Protein AF-A0A0N8SPC0-F1 (afdb_monomer)

Foldseek 3Di:
DDDDDDDDDDDDDDDDDDDDDDDDDDDDDDDDDDDPPPPPPPDPPPPPPPPPDDPVRCCVLCDDLSFAKWKKKFFAFDPPDDPVNLVVVVVCCCVPLAVVLQWDWDDDSGITIIGHVDRHYDDPVSLVSSVVVNVVDPRTPDMDIGPIAGPNCRPDDDDPND

Solvent-accessible surface area (backbone atoms only — not comparable to full-atom values): 10601 Å² total; per-residue (Å²): 141,82,91,82,87,82,87,88,79,81,87,82,85,83,82,86,84,89,86,88,86,86,83,88,83,88,82,88,77,93,73,80,85,80,72,80,76,69,73,77,81,79,52,94,88,71,67,73,78,65,84,85,60,53,72,71,54,26,59,74,68,39,36,77,99,41,51,33,29,16,31,44,41,40,45,38,68,44,91,85,64,50,71,70,56,52,54,53,47,51,56,46,41,48,51,63,51,21,53,71,68,51,32,32,80,53,64,64,89,46,44,32,41,36,35,36,65,55,97,52,54,54,50,72,67,57,53,51,53,39,52,52,56,58,71,73,46,84,64,53,74,45,77,48,74,52,66,83,36,32,72,85,46,69,90,50,81,82,71,77,88,126

Sequence (162 aa):
MTLNRYFFSSTPHLSVNASNIAPSLHLSGFYLPELVKCRPIFTDEDCPMATNRSRRLRKKLCVDEFQELGFELNLDFKQELDDQAIDAFLDAFLKEAMEANGLGYVGGDDFGLVCLSKRGSVSEEQRAAVEAWLKGRSELTEVTVSPLIDVWYPENEINPVA

pLDDT: mean 75.59, std 21.69, range [31.03, 94.75]

Organism: Pseudomonas syringae pv. ribicola (NCBI:txid55398)

Structure (mmCIF, N/CA/C/O backbone):
data_AF-A0A0N8SPC0-F1
#
_entry.id   AF-A0A0N8SPC0-F1
#
loop_
_atom_site.group_PDB
_atom_site.id
_atom_site.type_symbol
_atom_site.label_atom_id
_atom_site.label_alt_id
_atom_site.label_comp_id
_atom_site.label_asym_id
_atom_site.label_entity_id
_atom_site.label_seq_id
_atom_site.pdbx_PDB_ins_code
_atom_site.Cartn_x
_atom_site.Cartn_y
_atom_site.Cartn_z
_atom_site.occupancy
_atom_site.B_iso_or_equiv
_atom_site.auth_seq_id
_atom_site.auth_comp_id
_atom_site.auth_asym_id
_atom_site.auth_atom_id
_atom_site.pdbx_PDB_model_num
ATOM 1 N N . MET A 1 1 ? 34.095 4.467 12.638 1.00 41.50 1 MET A N 1
ATOM 2 C CA . MET A 1 1 ? 34.216 5.897 12.282 1.00 41.50 1 MET A CA 1
ATOM 3 C C . MET A 1 1 ? 35.469 6.063 11.448 1.00 41.50 1 MET A C 1
ATOM 5 O O . MET A 1 1 ? 36.559 6.083 12.002 1.00 41.50 1 MET A O 1
ATOM 9 N N . THR A 1 2 ? 35.322 6.106 10.127 1.00 40.16 2 THR A N 1
ATOM 10 C CA . THR A 1 2 ? 36.456 6.202 9.201 1.00 40.16 2 THR A CA 1
ATOM 11 C C . THR A 1 2 ? 36.195 7.397 8.295 1.00 40.16 2 THR A C 1
ATOM 13 O O . THR A 1 2 ? 35.506 7.291 7.286 1.00 40.16 2 THR A O 1
ATOM 16 N N . LEU A 1 3 ? 36.674 8.564 8.729 1.00 41.81 3 LEU A N 1
ATOM 17 C CA . LEU A 1 3 ? 36.758 9.764 7.904 1.00 41.81 3 LEU A CA 1
ATOM 18 C C . LEU A 1 3 ? 37.848 9.533 6.861 1.00 41.81 3 LEU A C 1
ATOM 20 O O . LEU A 1 3 ? 39.002 9.330 7.234 1.00 41.81 3 LEU A O 1
ATOM 24 N N . ASN A 1 4 ? 37.496 9.603 5.578 1.00 44.66 4 ASN A N 1
ATOM 25 C CA . ASN A 1 4 ? 38.486 9.728 4.519 1.00 44.66 4 ASN A CA 1
ATOM 26 C C . ASN A 1 4 ? 38.267 11.029 3.750 1.00 44.66 4 ASN A C 1
ATOM 28 O O . ASN A 1 4 ? 37.170 11.354 3.304 1.00 44.66 4 ASN A O 1
ATOM 32 N N . ARG A 1 5 ? 39.356 11.787 3.687 1.00 45.81 5 ARG A N 1
ATOM 33 C CA . ARG A 1 5 ? 39.494 13.177 3.275 1.00 45.81 5 ARG A CA 1
ATOM 34 C C . ARG A 1 5 ? 40.301 13.152 1.978 1.00 45.81 5 ARG A C 1
ATOM 36 O O . ARG A 1 5 ? 41.459 12.760 2.013 1.00 45.81 5 ARG A O 1
ATOM 43 N N . TYR A 1 6 ? 39.707 13.558 0.860 1.00 47.19 6 TYR A N 1
ATOM 44 C CA . TYR A 1 6 ? 40.404 13.797 -0.412 1.00 47.19 6 TYR A CA 1
ATOM 45 C C . TYR A 1 6 ? 39.909 15.151 -0.945 1.00 47.19 6 TYR A C 1
ATOM 47 O O . TYR A 1 6 ? 38.743 15.285 -1.290 1.0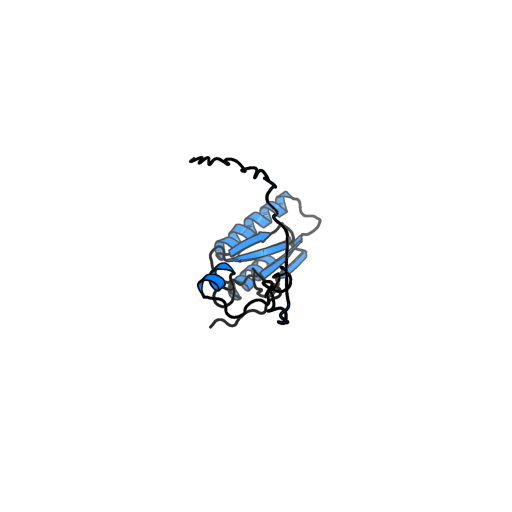0 47.19 6 TYR A O 1
ATOM 55 N N . PHE A 1 7 ? 40.611 16.253 -0.667 1.00 37.00 7 PHE A N 1
ATOM 56 C CA . PHE A 1 7 ? 41.714 16.836 -1.453 1.00 37.00 7 PHE A CA 1
ATOM 57 C C . PHE A 1 7 ? 41.289 17.210 -2.886 1.00 37.00 7 PHE A C 1
ATOM 59 O O . PHE A 1 7 ? 41.470 16.447 -3.828 1.00 37.00 7 PHE A O 1
ATOM 66 N N . PHE A 1 8 ? 40.716 18.410 -3.024 1.00 35.44 8 PHE A N 1
ATOM 67 C CA . PHE A 1 8 ? 40.502 19.099 -4.297 1.00 35.44 8 PHE A CA 1
ATOM 68 C C . PHE A 1 8 ? 41.736 19.966 -4.568 1.00 35.44 8 PHE A C 1
ATOM 70 O O . PHE A 1 8 ? 41.972 20.951 -3.869 1.00 35.44 8 PHE A O 1
ATOM 77 N N . SER A 1 9 ? 42.545 19.584 -5.553 1.00 37.44 9 SER A N 1
ATOM 78 C CA . SER A 1 9 ? 43.660 20.391 -6.044 1.00 37.44 9 SER A CA 1
ATOM 79 C C . SER A 1 9 ? 43.329 20.971 -7.419 1.00 37.44 9 SER A C 1
ATOM 81 O O . SER A 1 9 ? 43.190 20.232 -8.388 1.00 37.44 9 SER A O 1
ATOM 83 N N . SER A 1 10 ? 43.283 22.302 -7.458 1.00 40.97 10 SER A N 1
ATOM 84 C CA . SER A 1 10 ? 43.978 23.133 -8.449 1.00 40.97 10 SER A CA 1
ATOM 85 C C . SER A 1 10 ? 43.548 23.033 -9.919 1.00 40.97 10 SER A C 1
ATOM 87 O O . SER A 1 10 ? 44.037 22.215 -10.692 1.00 40.97 10 SER A O 1
ATOM 89 N N . THR A 1 11 ? 42.731 23.999 -10.333 1.00 54.19 11 THR A N 1
ATOM 90 C CA . THR A 1 11 ? 42.559 24.451 -11.722 1.00 54.19 11 THR A CA 1
ATOM 91 C C . THR A 1 11 ? 43.868 24.991 -12.316 1.00 54.19 11 THR A C 1
ATOM 93 O O . THR A 1 11 ? 44.482 25.860 -11.691 1.00 54.19 11 THR A O 1
ATOM 96 N N . PRO A 1 12 ? 44.271 24.598 -13.538 1.00 48.25 12 PRO A N 1
ATOM 97 C CA . PRO A 1 12 ? 45.291 25.320 -14.284 1.00 48.25 12 PRO A CA 1
ATOM 98 C C . PRO A 1 12 ? 44.672 26.349 -15.245 1.00 48.25 12 PRO A C 1
ATOM 100 O O . PRO A 1 12 ? 43.845 26.041 -16.101 1.00 48.25 12 PRO A O 1
ATOM 103 N N . HIS A 1 13 ? 45.129 27.587 -15.082 1.00 38.91 13 HIS A N 1
ATOM 104 C CA . HIS A 1 13 ? 44.925 28.745 -15.946 1.00 38.91 13 HIS A CA 1
ATOM 105 C C . HIS A 1 13 ? 45.798 28.608 -17.209 1.00 38.91 13 HIS A C 1
ATOM 107 O O . HIS A 1 13 ? 47.027 28.644 -17.113 1.00 38.91 13 HIS A O 1
ATOM 113 N N . LEU A 1 14 ? 45.187 28.459 -18.392 1.00 40.72 14 LEU A N 1
ATOM 114 C CA . LEU A 1 14 ? 45.904 28.503 -19.672 1.00 40.72 14 LEU A CA 1
ATOM 115 C C . LEU A 1 14 ? 46.128 29.955 -20.119 1.00 40.72 14 LEU A C 1
ATOM 117 O O . LEU A 1 14 ? 45.191 30.720 -20.326 1.00 40.72 14 LEU A O 1
ATOM 121 N N . SER A 1 15 ? 47.404 30.299 -20.282 1.00 39.31 15 SER A N 1
ATOM 122 C CA . SER A 1 15 ? 47.910 31.535 -20.879 1.00 39.31 15 SER A CA 1
ATOM 123 C C . SER A 1 15 ? 47.895 31.432 -22.409 1.00 39.31 15 SER A C 1
ATOM 125 O O . SER A 1 15 ? 48.298 30.422 -22.984 1.00 39.31 15 SER A O 1
ATOM 127 N N . VAL A 1 16 ? 47.414 32.495 -23.057 1.00 42.56 16 VAL A N 1
ATOM 128 C CA . VAL A 1 16 ? 47.356 32.668 -24.513 1.00 42.56 16 VAL A CA 1
ATOM 129 C C . VAL A 1 16 ? 48.654 33.328 -24.978 1.00 42.56 16 VAL A C 1
ATOM 131 O O . VAL A 1 16 ? 49.005 34.383 -24.458 1.00 42.56 16 VAL A O 1
ATOM 134 N N . ASN A 1 17 ? 49.329 32.758 -25.979 1.00 41.81 17 ASN A N 1
ATOM 135 C CA . ASN A 1 17 ? 50.412 33.432 -26.696 1.00 41.81 17 ASN A CA 1
ATOM 136 C C . ASN A 1 17 ? 50.049 33.558 -28.176 1.00 41.81 17 ASN A C 1
ATOM 138 O O . ASN A 1 17 ? 49.941 32.570 -28.900 1.00 41.81 17 ASN A O 1
ATOM 142 N N . ALA A 1 18 ? 49.858 34.805 -28.599 1.00 39.34 18 ALA A N 1
ATOM 143 C CA . ALA A 1 18 ? 49.696 35.218 -29.980 1.00 39.34 18 ALA A CA 1
ATOM 144 C C . ALA A 1 18 ? 51.065 35.593 -30.557 1.00 39.34 18 ALA A C 1
ATOM 146 O O . ALA A 1 18 ? 51.747 36.439 -29.985 1.00 39.34 18 ALA A O 1
ATOM 147 N N . SER A 1 19 ? 51.460 34.982 -31.675 1.00 41.72 19 SER A N 1
ATOM 148 C CA . SER A 1 19 ? 52.252 35.593 -32.761 1.00 41.72 19 SER A CA 1
ATOM 149 C C . SER A 1 19 ? 52.794 34.504 -33.684 1.00 41.72 19 SER A C 1
ATOM 151 O O . SER A 1 19 ? 53.583 33.670 -33.257 1.00 41.72 19 SER A O 1
ATOM 153 N N . ASN A 1 20 ? 52.336 34.500 -34.939 1.00 36.91 20 ASN A N 1
ATOM 154 C CA . ASN A 1 20 ? 53.154 34.347 -36.151 1.00 36.91 20 ASN A CA 1
ATOM 155 C C . ASN A 1 20 ? 52.224 34.202 -37.366 1.00 36.91 20 ASN A C 1
ATOM 157 O O . ASN A 1 20 ? 51.625 33.154 -37.588 1.00 36.91 20 ASN A O 1
ATOM 161 N N . ILE A 1 21 ? 52.109 35.276 -38.150 1.00 37.19 21 ILE A N 1
ATOM 162 C CA . ILE A 1 21 ? 51.491 35.284 -39.480 1.00 37.19 21 ILE A CA 1
ATOM 163 C C . ILE A 1 21 ? 52.568 35.765 -40.454 1.00 37.19 21 ILE A C 1
ATOM 165 O O . ILE A 1 21 ? 53.084 36.871 -40.306 1.00 37.19 21 ILE A O 1
ATOM 169 N N . ALA A 1 22 ? 52.886 34.935 -41.446 1.00 41.00 22 ALA A N 1
ATOM 170 C CA . ALA A 1 22 ? 53.579 35.328 -42.670 1.00 41.00 22 ALA A CA 1
ATOM 171 C C . ALA A 1 22 ? 52.544 35.423 -43.816 1.00 41.00 22 ALA A C 1
ATOM 173 O O . ALA A 1 22 ? 51.592 34.637 -43.810 1.00 41.00 22 ALA A O 1
ATOM 174 N N . PRO A 1 23 ? 52.680 36.352 -44.785 1.00 50.00 23 PRO A N 1
ATOM 175 C CA . PRO A 1 23 ? 51.686 36.546 -45.838 1.00 50.00 23 PRO A CA 1
ATOM 176 C C . PRO A 1 23 ? 52.104 35.991 -47.214 1.00 50.00 23 PRO A C 1
ATOM 178 O O . PRO A 1 23 ? 53.289 35.864 -47.516 1.00 50.00 23 PRO A O 1
ATOM 181 N N . SER A 1 24 ? 51.090 35.873 -48.088 1.00 34.41 24 SER A N 1
ATOM 182 C CA . SER A 1 24 ? 51.169 35.845 -49.566 1.00 34.41 24 SER A CA 1
ATOM 183 C C . SER A 1 24 ? 51.601 34.493 -50.182 1.00 34.41 24 SER A C 1
ATOM 185 O O . SER A 1 24 ? 52.543 33.885 -49.700 1.00 34.41 24 SER A O 1
ATOM 187 N N . LEU A 1 25 ? 51.035 33.934 -51.259 1.00 33.09 25 LEU A N 1
ATOM 188 C CA . LEU A 1 25 ? 50.007 34.312 -52.236 1.00 33.09 25 LEU A CA 1
ATOM 189 C C . LEU A 1 25 ? 49.695 33.048 -53.084 1.00 33.09 25 LEU A C 1
ATOM 191 O O . LEU A 1 25 ? 50.571 32.215 -53.290 1.00 33.09 25 LEU A O 1
ATOM 195 N N . HIS A 1 26 ? 48.503 33.036 -53.694 1.00 31.03 26 HIS A N 1
ATOM 196 C CA . HIS A 1 26 ? 48.208 32.518 -55.045 1.00 31.03 26 HIS A CA 1
ATOM 197 C C . HIS A 1 26 ? 47.524 31.138 -55.256 1.00 31.03 26 HIS A C 1
ATOM 199 O O . HIS A 1 26 ? 48.103 30.076 -55.068 1.00 31.03 26 HIS A O 1
ATOM 205 N N . LEU A 1 27 ? 46.325 31.270 -55.848 1.00 36.03 27 LEU A N 1
ATOM 206 C CA . LEU A 1 27 ? 45.629 30.447 -56.852 1.00 36.03 27 LEU A CA 1
ATOM 207 C C . LEU A 1 27 ? 44.874 29.155 -56.484 1.00 36.03 27 LEU A C 1
ATOM 209 O O . LEU A 1 27 ? 45.425 28.071 -56.358 1.00 36.03 27 LEU A O 1
ATOM 213 N N . SER A 1 28 ? 43.549 29.325 -56.566 1.00 39.34 28 SER A N 1
ATOM 214 C CA . SER A 1 28 ? 42.595 28.553 -57.380 1.00 39.34 28 SER A CA 1
ATOM 215 C C . SER A 1 28 ? 42.470 27.050 -57.145 1.00 39.34 28 SER A C 1
ATOM 217 O O . SER A 1 28 ? 43.296 26.255 -57.582 1.00 39.34 28 SER A O 1
ATOM 219 N N . GLY A 1 29 ? 41.305 26.661 -56.636 1.00 39.47 29 GLY A N 1
ATOM 220 C CA . GLY A 1 29 ? 40.812 25.296 -56.736 1.00 39.47 29 GLY A CA 1
ATOM 221 C C . GLY A 1 29 ? 39.511 25.149 -55.971 1.00 39.47 29 GLY A C 1
ATOM 222 O O . GLY A 1 29 ? 39.514 25.087 -54.749 1.00 39.47 29 GLY A O 1
ATOM 223 N N . PHE A 1 30 ? 38.398 25.133 -56.695 1.00 42.66 30 PHE A N 1
ATOM 224 C CA . PHE A 1 30 ? 37.104 24.702 -56.182 1.00 42.66 30 PHE A CA 1
ATOM 225 C C . PHE A 1 30 ? 37.230 23.320 -55.527 1.00 42.66 30 PHE A C 1
ATOM 227 O O . PHE A 1 30 ? 37.627 22.372 -56.200 1.00 42.66 30 PHE A O 1
ATOM 234 N N . TYR A 1 31 ? 36.802 23.177 -54.274 1.00 40.38 31 TYR A N 1
ATOM 235 C CA . TYR A 1 31 ? 36.195 21.932 -53.812 1.00 40.38 31 TYR A CA 1
ATOM 236 C C . TYR A 1 31 ? 35.196 22.231 -52.693 1.00 40.38 31 TYR A C 1
ATOM 238 O O . TYR A 1 31 ? 35.474 23.015 -51.787 1.00 40.38 31 TYR A O 1
ATOM 246 N N . LEU A 1 32 ? 33.997 21.667 -52.834 1.00 47.97 32 LEU A N 1
ATOM 247 C CA . LEU A 1 32 ? 32.863 21.838 -51.931 1.00 47.97 32 LEU A CA 1
ATOM 248 C C . LEU A 1 32 ? 33.232 21.496 -50.473 1.00 47.97 32 LEU A C 1
ATOM 250 O O . LEU A 1 32 ? 34.070 20.622 -50.252 1.00 47.97 32 LEU A O 1
ATOM 254 N N . PRO A 1 33 ? 32.584 22.137 -49.480 1.00 43.31 33 PRO A N 1
ATOM 255 C CA . PRO A 1 33 ? 32.881 21.917 -48.073 1.00 43.31 33 PRO A CA 1
ATOM 256 C C . PRO A 1 33 ? 32.483 20.494 -47.677 1.00 43.31 33 PRO A C 1
ATOM 258 O O . PRO A 1 33 ? 31.302 20.143 -47.648 1.00 43.31 33 PRO A O 1
ATOM 261 N N . GLU A 1 34 ? 33.473 19.666 -47.358 1.00 45.00 34 GLU A N 1
ATOM 262 C CA . GLU A 1 34 ? 33.237 18.390 -46.703 1.00 45.00 34 GLU A CA 1
ATOM 263 C C . GLU A 1 34 ? 32.786 18.683 -45.271 1.00 45.00 34 GLU A C 1
ATOM 265 O O . GLU A 1 34 ? 33.565 19.062 -44.399 1.00 45.00 34 GLU A O 1
ATOM 270 N N . LEU A 1 35 ? 31.466 18.615 -45.105 1.00 49.81 35 LEU A N 1
ATOM 271 C CA . LEU A 1 35 ? 30.703 18.500 -43.872 1.00 49.81 35 LEU A CA 1
ATOM 272 C C . LEU A 1 35 ? 31.578 18.220 -42.644 1.00 49.81 35 LEU A C 1
ATOM 274 O O . LEU A 1 35 ? 31.913 17.072 -42.340 1.00 49.81 35 LEU A O 1
ATOM 278 N N . VAL A 1 36 ? 31.828 19.273 -41.864 1.00 50.66 36 VAL A N 1
ATOM 279 C CA . VAL A 1 36 ? 31.996 19.127 -40.422 1.00 50.66 36 VAL A CA 1
ATOM 280 C C 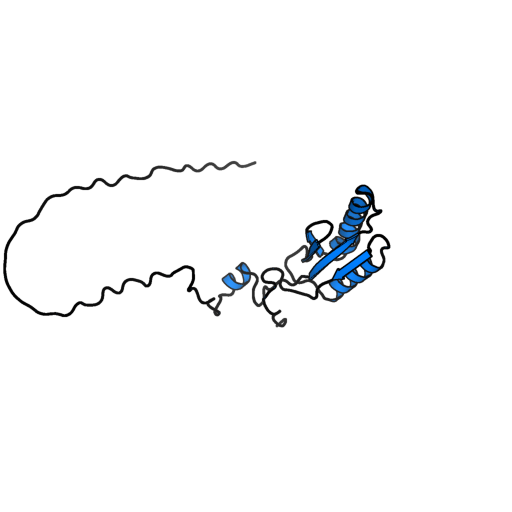. VAL A 1 36 ? 30.728 18.425 -39.950 1.00 50.66 36 VAL A C 1
ATOM 282 O O . VAL A 1 36 ? 29.674 19.042 -39.808 1.00 50.66 36 VAL A O 1
ATOM 285 N N . LYS A 1 37 ? 30.795 17.106 -39.759 1.00 57.53 37 LYS A N 1
ATOM 286 C CA . LYS A 1 37 ? 29.809 16.395 -38.954 1.00 57.53 37 LYS A CA 1
ATOM 287 C C . LYS A 1 37 ? 30.015 16.897 -37.533 1.00 57.53 37 LYS A C 1
ATOM 289 O O . LYS A 1 37 ? 30.720 16.272 -36.744 1.00 57.53 37 LYS A O 1
ATOM 294 N N . CYS A 1 38 ? 29.449 18.063 -37.226 1.00 39.41 38 CYS A N 1
ATOM 295 C CA . CYS A 1 38 ? 29.183 18.442 -35.854 1.00 39.41 38 CYS A CA 1
ATOM 296 C C . CYS A 1 38 ? 28.485 17.232 -35.241 1.00 39.41 38 CYS A C 1
ATOM 298 O O . CYS A 1 38 ? 27.457 16.783 -35.755 1.00 39.41 38 CYS A O 1
ATOM 300 N N . ARG A 1 39 ? 29.096 16.643 -34.206 1.00 52.44 39 ARG A N 1
ATOM 301 C CA . ARG A 1 39 ? 28.400 15.667 -33.368 1.00 52.44 39 ARG A CA 1
ATOM 302 C C . ARG A 1 39 ? 27.047 16.297 -33.029 1.00 52.44 39 ARG A C 1
ATOM 304 O O . ARG A 1 39 ? 27.060 17.462 -32.623 1.00 52.44 39 ARG A O 1
ATOM 311 N N . PRO A 1 40 ? 25.919 15.598 -33.238 1.00 56.62 40 PRO A N 1
ATOM 312 C CA . PRO A 1 40 ? 24.637 16.147 -32.841 1.00 56.62 40 PRO A CA 1
ATOM 313 C C . PRO A 1 40 ? 24.751 16.545 -31.371 1.00 56.62 40 PRO A C 1
ATOM 315 O O . PRO A 1 40 ? 25.272 15.777 -30.554 1.00 56.62 40 PRO A O 1
ATOM 318 N N . ILE A 1 41 ? 24.362 17.782 -31.074 1.00 54.06 41 ILE A N 1
ATOM 319 C CA . ILE A 1 41 ? 24.181 18.229 -29.701 1.00 54.06 41 ILE A CA 1
ATOM 320 C C . ILE A 1 41 ? 23.047 17.349 -29.195 1.00 54.06 41 ILE A C 1
ATOM 322 O O . ILE A 1 41 ? 21.915 17.487 -29.646 1.00 54.06 41 ILE A O 1
ATOM 326 N N . PHE A 1 42 ? 23.388 16.365 -28.369 1.00 47.59 42 PHE A N 1
ATOM 327 C CA . PHE A 1 42 ? 22.400 15.559 -27.677 1.00 47.59 42 PHE A CA 1
ATOM 328 C C . PHE A 1 42 ? 21.817 16.493 -26.620 1.00 47.59 42 PHE A C 1
ATOM 330 O O . PHE A 1 42 ? 22.453 16.760 -25.603 1.00 47.59 42 PHE A O 1
ATOM 337 N N . THR A 1 43 ? 20.696 17.121 -26.947 1.00 50.88 43 THR A N 1
ATOM 338 C CA . THR A 1 43 ? 19.856 17.799 -25.968 1.00 50.88 43 THR A CA 1
ATOM 339 C C . THR A 1 43 ? 19.366 16.739 -24.982 1.00 50.88 43 THR A C 1
ATOM 341 O O . THR A 1 43 ? 19.058 15.614 -25.381 1.00 50.88 43 THR A O 1
ATOM 344 N N . ASP A 1 44 ? 19.307 17.079 -23.692 1.00 52.34 44 ASP A N 1
ATOM 345 C CA . ASP A 1 44 ? 18.775 16.182 -22.650 1.00 52.34 44 ASP A CA 1
ATOM 346 C C . ASP A 1 44 ? 17.316 15.752 -22.935 1.00 52.34 44 ASP A C 1
ATOM 348 O O . ASP A 1 44 ? 16.846 14.747 -22.408 1.00 52.34 44 ASP A O 1
ATOM 352 N N . GLU A 1 45 ? 16.642 16.463 -23.844 1.00 56.97 45 GLU A N 1
ATOM 353 C CA . GLU A 1 45 ? 15.242 16.281 -24.237 1.00 56.97 45 GLU A CA 1
ATOM 354 C C . GLU A 1 45 ? 14.999 15.218 -25.330 1.00 56.97 45 GLU A C 1
ATOM 356 O O . GLU A 1 45 ? 13.854 14.858 -25.577 1.00 56.97 45 GLU A O 1
ATOM 361 N N . ASP A 1 46 ? 16.043 14.676 -25.971 1.00 51.06 46 ASP A N 1
ATOM 362 C CA . ASP A 1 46 ? 15.909 13.730 -27.097 1.00 51.06 46 ASP A CA 1
ATOM 363 C C . ASP A 1 46 ? 16.636 12.397 -26.855 1.00 51.06 46 ASP A C 1
ATOM 365 O O . ASP A 1 46 ? 17.172 11.781 -27.778 1.00 51.06 46 ASP A O 1
ATOM 369 N N . CYS A 1 47 ? 16.664 11.905 -25.613 1.00 47.53 47 CYS A N 1
ATOM 370 C CA . CYS A 1 47 ? 16.985 10.501 -25.367 1.00 47.53 47 CYS A CA 1
ATOM 371 C C . CYS A 1 47 ? 15.684 9.689 -25.467 1.00 47.53 47 CYS A C 1
ATOM 373 O O . CYS A 1 47 ? 15.008 9.525 -24.447 1.00 47.53 47 CYS A O 1
ATOM 375 N N . PRO A 1 48 ? 15.283 9.163 -26.648 1.00 51.81 48 PRO A N 1
ATOM 376 C CA . PRO A 1 48 ? 14.216 8.181 -26.681 1.00 51.81 48 PRO A CA 1
ATOM 377 C C . PRO A 1 48 ? 14.680 7.055 -25.773 1.00 51.81 48 PRO A C 1
ATOM 379 O O . PRO A 1 48 ? 15.754 6.494 -25.998 1.00 51.81 48 PRO A O 1
ATOM 382 N N . MET A 1 49 ? 13.910 6.797 -24.715 1.00 59.59 49 MET A N 1
ATOM 383 C CA . MET A 1 49 ? 14.081 5.684 -23.793 1.00 59.59 49 MET A CA 1
ATOM 384 C C . MET A 1 49 ? 14.460 4.452 -24.600 1.00 59.59 49 MET A C 1
ATOM 386 O O . MET A 1 49 ? 13.599 3.809 -25.192 1.00 59.59 49 MET A O 1
ATOM 390 N N . ALA A 1 50 ? 15.761 4.171 -24.700 1.00 52.97 50 ALA A N 1
ATOM 391 C CA . ALA A 1 50 ? 16.230 3.083 -25.528 1.00 52.97 50 ALA A CA 1
ATOM 392 C C . ALA A 1 50 ? 15.644 1.817 -24.905 1.00 52.97 50 ALA A C 1
ATOM 394 O O . ALA A 1 50 ? 16.028 1.417 -23.805 1.00 52.97 50 ALA A O 1
ATOM 395 N N . THR A 1 51 ? 14.655 1.235 -25.579 1.00 65.94 51 THR A N 1
ATOM 396 C CA . THR A 1 51 ? 13.848 0.116 -25.076 1.00 65.94 51 THR A CA 1
ATOM 397 C C . THR A 1 51 ? 14.657 -1.177 -25.004 1.00 65.94 51 THR A C 1
ATOM 399 O O . THR A 1 51 ? 14.259 -2.129 -24.340 1.00 65.94 51 THR A O 1
ATOM 402 N N . ASN A 1 52 ? 15.853 -1.210 -25.606 1.00 74.25 52 ASN A N 1
ATOM 403 C CA . ASN A 1 52 ? 16.808 -2.298 -25.435 1.00 74.25 52 ASN A CA 1
ATOM 404 C C . ASN A 1 52 ? 17.752 -2.026 -24.253 1.00 74.25 52 ASN A C 1
ATOM 406 O O . ASN A 1 52 ? 18.888 -1.567 -24.403 1.00 74.25 52 ASN A O 1
ATOM 410 N N . ARG A 1 53 ? 17.262 -2.298 -23.043 1.00 83.12 53 ARG A N 1
ATOM 411 C CA . ARG A 1 53 ? 18.037 -2.152 -21.808 1.00 83.12 53 ARG A CA 1
ATOM 412 C C . ARG A 1 53 ? 18.740 -3.466 -21.463 1.00 83.12 53 ARG A C 1
ATOM 414 O O . ARG A 1 53 ? 18.114 -4.515 -21.303 1.00 83.12 53 ARG A O 1
ATOM 421 N N . SER A 1 54 ? 20.060 -3.417 -21.267 1.00 90.38 54 SER A N 1
ATOM 422 C CA . SER A 1 54 ? 20.807 -4.574 -20.743 1.00 90.38 54 SER A CA 1
ATOM 423 C C . SER A 1 54 ? 20.257 -5.021 -19.380 1.00 90.38 54 SER A C 1
ATOM 425 O O . SER A 1 54 ? 19.758 -4.196 -18.614 1.00 90.38 54 SER A O 1
ATOM 427 N N . ARG A 1 55 ? 20.408 -6.304 -19.011 1.00 90.38 55 ARG A N 1
ATOM 428 C CA . ARG A 1 55 ? 19.958 -6.810 -17.692 1.00 90.38 55 ARG A CA 1
ATOM 429 C C . ARG A 1 55 ? 20.499 -5.998 -16.517 1.00 90.38 55 ARG A C 1
ATOM 431 O O . ARG A 1 55 ? 19.788 -5.760 -15.547 1.00 90.38 55 ARG A O 1
ATOM 438 N N . ARG A 1 56 ? 21.759 -5.551 -16.598 1.00 91.88 56 ARG A N 1
ATOM 439 C CA . ARG A 1 56 ? 22.368 -4.714 -15.554 1.00 91.88 56 ARG A CA 1
ATOM 440 C C . ARG A 1 56 ? 21.648 -3.370 -15.425 1.00 91.88 56 ARG A C 1
ATOM 442 O O . ARG A 1 56 ? 21.460 -2.909 -14.304 1.00 91.88 56 ARG A O 1
ATOM 449 N N . LEU A 1 57 ? 21.261 -2.758 -16.547 1.00 89.38 57 LEU A N 1
ATOM 450 C CA . LEU A 1 57 ? 20.531 -1.491 -16.552 1.00 89.38 57 LEU A CA 1
ATOM 451 C C . LEU A 1 57 ? 19.097 -1.672 -16.045 1.00 89.38 57 LEU A C 1
ATOM 453 O O . LEU A 1 57 ? 18.671 -0.895 -15.201 1.00 89.38 57 LEU A O 1
ATOM 457 N N . ARG A 1 58 ? 18.403 -2.738 -16.465 1.00 90.25 58 ARG A N 1
ATOM 458 C CA . ARG A 1 58 ? 17.051 -3.066 -15.979 1.00 90.25 58 ARG A CA 1
ATOM 459 C C . ARG A 1 58 ? 17.013 -3.284 -14.470 1.00 90.25 58 ARG A C 1
ATOM 461 O O . ARG A 1 58 ? 16.191 -2.697 -13.782 1.00 90.25 58 ARG A O 1
ATOM 468 N N . LYS A 1 59 ? 18.006 -3.998 -13.930 1.00 89.62 59 LYS A N 1
ATOM 469 C CA . LYS A 1 59 ? 18.179 -4.165 -12.479 1.00 89.62 59 LYS A CA 1
ATOM 470 C C . LYS A 1 59 ? 18.435 -2.850 -11.743 1.00 89.62 59 LYS A C 1
ATOM 472 O O . LYS A 1 59 ? 18.023 -2.738 -10.594 1.00 89.62 59 LYS A O 1
ATOM 477 N N . LYS A 1 60 ? 19.174 -1.918 -12.359 1.00 88.56 60 LYS A N 1
ATOM 478 C CA . LYS A 1 60 ? 19.520 -0.614 -11.770 1.00 88.56 60 LYS A CA 1
ATOM 479 C C . LYS A 1 60 ? 18.323 0.337 -11.754 1.00 88.56 60 LYS A C 1
ATOM 481 O O . LYS A 1 60 ? 18.220 1.124 -10.827 1.00 88.56 60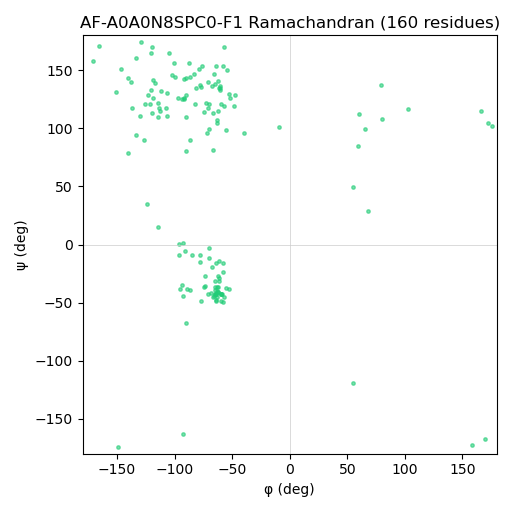 LYS A O 1
ATOM 486 N N . LEU A 1 61 ? 17.485 0.274 -12.785 1.00 88.00 61 LEU A N 1
ATOM 487 C CA . LEU A 1 61 ? 16.296 1.112 -12.926 1.00 88.00 61 LEU A CA 1
ATOM 488 C C . LEU A 1 61 ? 15.033 0.475 -12.323 1.00 88.00 61 LEU A C 1
ATOM 490 O O . LEU A 1 61 ? 14.015 1.138 -12.314 1.00 88.00 61 LEU A O 1
ATOM 494 N N . CYS A 1 62 ? 15.083 -0.775 -11.844 1.00 89.38 62 CYS A N 1
ATOM 495 C CA . CYS A 1 62 ? 13.917 -1.520 -11.337 1.00 89.38 62 CYS A CA 1
ATOM 496 C C . CYS A 1 62 ? 12.761 -1.609 -12.351 1.00 89.38 62 CYS A C 1
ATOM 498 O O . CYS A 1 62 ? 11.614 -1.331 -12.042 1.00 89.38 62 CYS A O 1
ATOM 500 N N . VAL A 1 63 ? 13.086 -2.006 -13.584 1.00 87.25 63 VAL A N 1
ATOM 501 C CA . VAL A 1 63 ? 12.123 -2.166 -14.691 1.00 87.25 63 VAL A CA 1
ATOM 502 C C . VAL A 1 63 ? 12.116 -3.603 -15.213 1.00 87.25 63 VAL A C 1
ATOM 504 O O . VAL A 1 63 ? 13.061 -4.361 -14.962 1.00 87.25 63 VAL A O 1
ATOM 507 N N . ASP A 1 64 ? 11.087 -3.953 -15.987 1.00 84.56 64 ASP A N 1
ATOM 508 C CA . ASP A 1 64 ? 10.862 -5.286 -16.562 1.00 84.56 64 ASP A CA 1
ATOM 509 C C . ASP A 1 64 ? 10.850 -6.382 -15.473 1.00 84.56 64 ASP A C 1
ATOM 511 O O . ASP A 1 64 ? 10.049 -6.318 -14.547 1.00 84.56 64 ASP A O 1
ATOM 515 N N . GLU A 1 65 ? 11.760 -7.366 -15.506 1.00 84.38 65 GLU A N 1
ATOM 516 C CA . GLU A 1 65 ? 11.810 -8.469 -14.529 1.00 84.38 65 GLU A CA 1
ATOM 517 C C . GLU A 1 65 ? 12.259 -8.048 -13.118 1.00 84.38 65 GLU A C 1
ATOM 519 O O . GLU A 1 65 ? 12.356 -8.883 -12.218 1.00 84.38 65 GLU A O 1
ATOM 524 N N . PHE A 1 66 ? 12.608 -6.773 -12.936 1.00 87.62 66 PHE A N 1
ATOM 525 C CA . PHE A 1 66 ? 12.983 -6.185 -11.651 1.00 87.62 66 PHE A CA 1
ATOM 526 C C . PHE A 1 66 ? 11.991 -5.121 -11.178 1.00 87.62 66 PHE A C 1
ATOM 528 O O . PHE A 1 66 ? 12.345 -4.345 -10.292 1.00 87.62 66 PHE A O 1
ATOM 535 N N . GLN A 1 67 ? 10.803 -5.068 -11.784 1.00 89.00 67 GLN A N 1
ATOM 536 C CA . GLN A 1 67 ? 9.705 -4.230 -11.324 1.00 89.00 67 GLN A CA 1
ATOM 537 C C . GLN A 1 67 ? 9.286 -4.649 -9.909 1.00 89.00 67 GLN A C 1
ATOM 539 O O . GLN A 1 67 ? 9.155 -5.839 -9.616 1.00 89.00 67 GLN A O 1
ATOM 544 N N . GLU A 1 68 ? 9.100 -3.665 -9.035 1.00 91.81 68 GLU A N 1
ATOM 545 C CA . GLU A 1 68 ? 8.706 -3.863 -7.640 1.00 91.81 68 GLU A CA 1
ATOM 546 C C . GLU A 1 68 ? 7.308 -3.276 -7.460 1.00 91.81 68 GLU A C 1
ATOM 548 O O . GLU A 1 68 ? 7.093 -2.082 -7.678 1.00 91.81 68 GLU A O 1
ATOM 553 N N . LEU A 1 69 ? 6.352 -4.137 -7.113 1.00 92.94 69 LEU A N 1
ATOM 554 C CA . LEU A 1 69 ? 4.965 -3.727 -6.912 1.00 92.94 69 LEU A CA 1
ATOM 555 C C . LEU A 1 69 ? 4.716 -3.335 -5.463 1.00 92.94 69 LEU A C 1
ATOM 557 O O . LEU A 1 69 ? 5.211 -3.981 -4.536 1.00 92.94 69 LEU A O 1
ATOM 561 N N . GLY A 1 70 ? 3.892 -2.315 -5.295 1.00 93.69 70 GLY A N 1
ATOM 562 C CA . GLY A 1 70 ? 3.402 -1.814 -4.021 1.00 93.69 70 GLY A CA 1
ATOM 563 C C . GLY A 1 70 ? 2.009 -1.236 -4.204 1.00 93.69 70 GLY A C 1
ATOM 564 O O . GLY A 1 70 ? 1.422 -1.358 -5.275 1.00 93.69 70 GLY A O 1
ATOM 565 N N . PHE A 1 71 ? 1.466 -0.625 -3.165 1.00 94.75 71 PHE A N 1
ATOM 566 C CA . PHE A 1 71 ? 0.168 0.035 -3.246 1.00 94.75 71 PHE A CA 1
ATOM 567 C C . PHE A 1 71 ? 0.139 1.258 -2.343 1.00 94.75 71 PHE A C 1
ATOM 569 O O . PHE A 1 71 ? 0.828 1.318 -1.323 1.00 94.75 71 PHE A O 1
ATOM 576 N N . GLU A 1 72 ? -0.663 2.237 -2.730 1.00 93.88 72 GLU A N 1
ATOM 577 C CA . GLU A 1 72 ? -0.871 3.452 -1.952 1.00 93.88 72 GLU A CA 1
ATOM 578 C C . GLU A 1 72 ? -1.988 3.257 -0.930 1.00 93.88 72 GLU A C 1
ATOM 580 O O . GLU A 1 72 ? -2.993 2.581 -1.188 1.00 93.88 72 GLU A O 1
ATOM 585 N N . LEU A 1 73 ? -1.794 3.881 0.224 1.00 94.12 73 LEU A N 1
ATOM 586 C CA . LEU A 1 73 ? -2.747 3.963 1.312 1.00 94.12 73 LEU A CA 1
ATOM 587 C C . LEU A 1 73 ? -3.073 5.420 1.590 1.00 94.12 73 LEU A C 1
ATOM 589 O O . LEU A 1 73 ? -2.173 6.244 1.736 1.00 94.12 73 LEU A O 1
ATOM 593 N N . ASN A 1 74 ? -4.367 5.693 1.706 1.00 93.94 74 ASN A N 1
ATOM 594 C CA . ASN A 1 74 ? -4.883 6.941 2.237 1.00 93.94 74 ASN A CA 1
ATOM 595 C C . ASN A 1 74 ? -5.806 6.630 3.421 1.00 93.94 74 ASN A C 1
ATOM 597 O O . ASN A 1 74 ? -6.683 5.762 3.315 1.00 93.94 74 ASN A O 1
ATOM 601 N N . LEU A 1 75 ? -5.559 7.296 4.541 1.00 92.56 75 LEU A N 1
ATOM 602 C CA . LEU A 1 75 ? -6.178 7.084 5.838 1.00 92.56 75 LEU A CA 1
ATOM 603 C C . LEU A 1 75 ? -6.747 8.413 6.323 1.00 92.56 75 LEU A C 1
ATOM 605 O O . LEU A 1 75 ? -6.008 9.364 6.541 1.00 92.56 75 LEU A O 1
ATOM 609 N N . ASP A 1 76 ? -8.055 8.451 6.559 1.00 91.75 76 ASP A N 1
ATOM 610 C CA . ASP A 1 76 ? -8.702 9.617 7.150 1.00 91.75 76 ASP A CA 1
ATOM 611 C C . ASP A 1 76 ? -9.082 9.315 8.598 1.00 91.75 76 ASP A C 1
ATOM 613 O O . ASP A 1 76 ? -9.991 8.524 8.881 1.00 91.75 76 ASP A O 1
ATOM 617 N N . PHE A 1 77 ? -8.399 9.960 9.538 1.00 89.88 77 PHE A N 1
ATOM 618 C CA . PHE A 1 77 ? -8.683 9.836 10.964 1.00 89.88 77 PHE A CA 1
ATOM 619 C C . PHE A 1 77 ? -9.934 10.621 11.373 1.00 89.88 77 PHE A C 1
ATOM 621 O O . PHE A 1 77 ? -10.336 11.610 10.756 1.00 89.88 77 PHE A O 1
ATOM 628 N N . LYS A 1 78 ? -10.587 10.186 12.451 1.00 89.69 78 LYS A N 1
ATOM 629 C CA . LYS A 1 78 ? -11.659 10.970 13.078 1.00 89.69 78 LYS A CA 1
ATOM 630 C C . LYS A 1 78 ? -11.089 12.240 13.713 1.00 89.69 78 LYS A C 1
ATOM 632 O O . LYS A 1 78 ? -10.122 12.170 14.459 1.00 89.69 78 LYS A O 1
ATOM 637 N N . GLN A 1 79 ? -11.763 13.375 13.517 1.00 81.94 79 GLN A N 1
ATOM 638 C CA . GLN A 1 79 ? -11.349 14.690 14.046 1.00 81.94 79 GLN A CA 1
ATOM 639 C C . GLN A 1 79 ? -11.273 14.775 15.583 1.00 81.94 79 GLN A C 1
ATOM 641 O O . GLN A 1 79 ? -10.738 15.739 16.119 1.00 81.94 79 GLN A O 1
ATOM 646 N N . GLU A 1 80 ? -11.842 13.803 16.294 1.00 84.81 80 GLU A N 1
ATOM 647 C CA . GLU A 1 80 ? -11.856 13.746 17.761 1.00 84.81 80 GLU A CA 1
ATOM 648 C C . GLU A 1 80 ? -10.678 12.944 18.345 1.00 84.81 80 GLU A C 1
ATOM 650 O O . GLU A 1 80 ? -10.607 12.768 19.562 1.00 84.81 80 GLU A O 1
ATOM 655 N N . LEU A 1 81 ? -9.783 12.416 17.503 1.00 85.75 81 LEU A N 1
ATOM 656 C CA . LEU A 1 81 ? -8.605 11.688 17.964 1.00 85.75 81 LEU A CA 1
ATOM 657 C C . LEU A 1 81 ? -7.533 12.652 18.473 1.00 85.75 81 LEU A C 1
ATOM 659 O O . LEU A 1 81 ? -7.236 13.666 17.851 1.00 85.75 81 LEU A O 1
ATOM 663 N N . ASP A 1 82 ? -6.961 12.296 19.617 1.00 90.81 82 ASP A N 1
ATOM 664 C CA . ASP A 1 82 ? -5.782 12.951 20.171 1.00 90.81 82 ASP A CA 1
ATOM 665 C C . ASP A 1 82 ? -4.514 12.458 19.461 1.00 90.81 82 ASP A C 1
ATOM 667 O O . ASP A 1 82 ? -4.446 11.294 19.051 1.00 90.81 82 ASP A O 1
ATOM 671 N N . ASP A 1 83 ? -3.486 13.302 19.390 1.00 88.06 83 ASP A N 1
ATOM 672 C CA . ASP A 1 83 ? -2.214 12.988 18.724 1.00 88.06 83 ASP A CA 1
ATOM 673 C C . ASP A 1 83 ? -1.587 11.702 19.295 1.00 88.06 83 ASP A C 1
ATOM 675 O O . ASP A 1 83 ? -1.092 10.849 18.560 1.00 88.06 83 ASP A O 1
ATOM 679 N N . GLN A 1 84 ? -1.700 11.487 20.613 1.00 91.94 84 GLN A N 1
ATOM 680 C CA . GLN A 1 84 ? -1.188 10.279 21.264 1.00 91.94 84 GLN A CA 1
ATOM 681 C C . GLN A 1 84 ? -1.911 9.001 20.800 1.00 91.94 84 GLN A C 1
ATOM 683 O O . GLN A 1 84 ? -1.318 7.918 20.777 1.00 91.94 84 GLN A O 1
ATOM 688 N N . ALA A 1 85 ? -3.196 9.099 20.453 1.00 90.56 85 ALA A N 1
ATOM 689 C CA . ALA A 1 85 ? -3.960 7.972 19.931 1.00 90.56 85 ALA A CA 1
ATOM 690 C C . ALA A 1 85 ? -3.566 7.656 18.481 1.00 90.56 85 ALA A C 1
ATOM 692 O O . A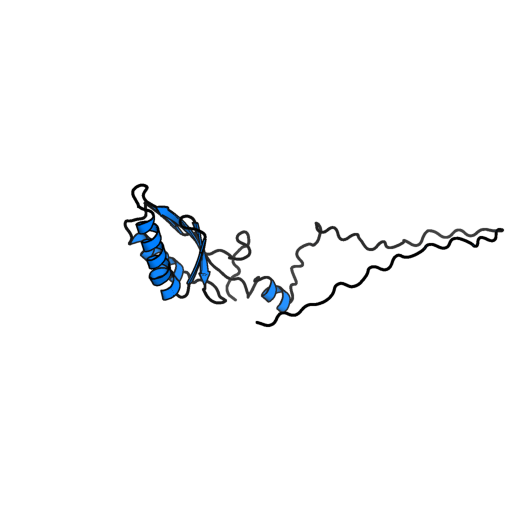LA A 1 85 ? -3.491 6.479 18.126 1.00 90.56 85 ALA A O 1
ATOM 693 N N . ILE A 1 86 ? -3.269 8.683 17.677 1.00 90.50 86 ILE A N 1
ATOM 694 C CA . ILE A 1 86 ? -2.753 8.529 16.309 1.00 90.50 86 ILE A CA 1
ATOM 695 C C . ILE A 1 86 ? -1.378 7.853 16.348 1.00 90.50 86 ILE A C 1
ATOM 697 O O . ILE A 1 86 ? -1.185 6.836 15.683 1.00 90.50 86 ILE A O 1
ATOM 701 N N . ASP A 1 87 ? -0.466 8.314 17.206 1.00 92.06 87 ASP A N 1
ATOM 702 C CA . ASP A 1 87 ? 0.849 7.686 17.394 1.00 92.06 87 ASP A CA 1
ATOM 703 C C . ASP A 1 87 ? 0.724 6.208 17.803 1.00 92.06 87 ASP A C 1
ATOM 705 O O . ASP A 1 87 ? 1.382 5.333 17.237 1.00 92.06 87 ASP A O 1
ATOM 709 N N . ALA A 1 88 ? -0.163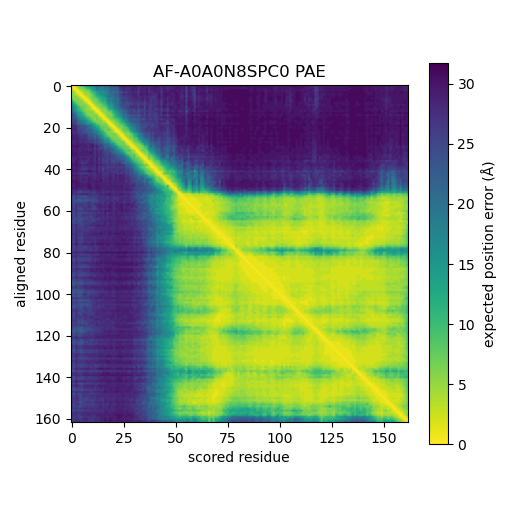 5.897 18.756 1.00 93.38 88 ALA A N 1
ATOM 710 C CA . ALA A 1 88 ? -0.401 4.522 19.194 1.00 93.38 88 ALA A CA 1
ATOM 711 C C . ALA A 1 88 ? -1.000 3.642 18.082 1.00 93.38 88 ALA A C 1
ATOM 713 O O . ALA A 1 88 ? -0.662 2.458 17.976 1.00 93.38 88 ALA A O 1
ATOM 714 N N . PHE A 1 89 ? -1.878 4.209 17.252 1.00 93.50 89 PHE A N 1
ATOM 715 C CA . PHE A 1 89 ? -2.426 3.536 16.081 1.00 93.50 89 PHE A CA 1
ATOM 716 C C . PHE A 1 89 ? -1.329 3.235 15.054 1.00 93.50 89 PHE A C 1
ATOM 718 O O . PHE A 1 89 ? -1.231 2.093 14.603 1.00 93.50 89 PHE A O 1
ATOM 725 N N . LEU A 1 90 ? -0.484 4.216 14.720 1.00 92.69 90 LEU A N 1
ATOM 726 C CA . LEU A 1 90 ? 0.612 4.048 13.764 1.00 92.69 90 LEU A CA 1
ATOM 727 C C . LEU A 1 90 ? 1.627 3.008 14.253 1.00 92.69 90 LEU A C 1
ATOM 729 O O . LEU A 1 90 ? 2.041 2.140 13.485 1.00 92.69 90 LEU A O 1
ATOM 733 N N . ASP A 1 91 ? 1.956 3.010 15.544 1.00 94.44 91 ASP A N 1
ATOM 734 C CA . ASP A 1 91 ? 2.808 1.991 16.160 1.00 94.44 91 ASP A CA 1
ATOM 735 C C . ASP A 1 91 ? 2.221 0.576 16.032 1.00 94.44 91 ASP A C 1
ATOM 737 O O . ASP A 1 91 ? 2.946 -0.385 15.750 1.00 94.44 91 ASP A O 1
ATOM 741 N N . ALA A 1 92 ? 0.912 0.429 16.257 1.00 94.69 92 ALA A N 1
ATOM 742 C CA . ALA A 1 92 ? 0.218 -0.846 16.100 1.00 94.69 92 ALA A CA 1
ATOM 743 C C . ALA A 1 92 ? 0.149 -1.264 14.625 1.00 94.69 92 ALA A C 1
ATOM 745 O O . ALA A 1 92 ? 0.399 -2.425 14.307 1.00 94.69 92 ALA A O 1
ATOM 746 N N . PHE A 1 93 ? -0.119 -0.323 13.720 1.00 94.44 93 PHE A N 1
ATOM 747 C CA . PHE A 1 93 ? -0.152 -0.546 12.276 1.00 94.44 93 PHE A CA 1
ATOM 748 C C . PHE A 1 93 ? 1.197 -1.048 11.752 1.00 94.44 93 PHE A C 1
ATOM 750 O O . PHE A 1 93 ? 1.261 -2.071 11.066 1.00 94.44 93 PHE A O 1
ATOM 757 N N . LEU A 1 94 ? 2.293 -0.391 12.134 1.00 94.00 94 LEU A N 1
ATOM 758 C CA . LEU A 1 94 ? 3.634 -0.790 11.717 1.00 94.00 94 LEU A CA 1
ATOM 759 C C . LEU A 1 94 ? 4.000 -2.191 12.229 1.00 94.00 94 LEU A C 1
ATOM 761 O O . LEU A 1 94 ? 4.546 -2.989 11.473 1.00 94.00 94 LEU A O 1
ATOM 765 N N . LYS A 1 95 ? 3.653 -2.541 13.471 1.00 94.75 95 LYS A N 1
ATOM 766 C CA . LYS A 1 95 ? 3.987 -3.859 14.044 1.00 94.75 95 LYS A CA 1
ATOM 767 C C . LYS A 1 95 ? 3.085 -4.982 13.526 1.00 94.75 95 LYS A C 1
ATOM 769 O O . LYS A 1 95 ? 3.566 -6.046 13.139 1.00 94.75 95 LYS A O 1
ATOM 774 N N . GLU A 1 96 ? 1.774 -4.769 13.542 1.00 93.81 96 GLU A N 1
ATOM 775 C CA . GLU A 1 96 ? 0.781 -5.818 13.290 1.00 93.81 96 GLU A CA 1
ATOM 776 C C . GLU A 1 96 ? 0.425 -5.962 11.810 1.00 93.81 96 GLU A C 1
ATOM 778 O O . GLU A 1 96 ? 0.227 -7.083 11.345 1.00 93.81 96 GLU A O 1
ATOM 783 N N . ALA A 1 97 ? 0.332 -4.858 11.063 1.00 93.00 97 ALA A N 1
ATOM 784 C CA . ALA A 1 97 ? -0.049 -4.895 9.654 1.00 93.00 97 ALA A CA 1
ATOM 785 C C . ALA A 1 97 ? 1.173 -4.907 8.729 1.00 93.00 97 ALA A C 1
ATOM 787 O O . ALA A 1 97 ? 1.153 -5.619 7.725 1.00 93.00 97 ALA A O 1
ATOM 788 N N . MET A 1 98 ? 2.240 -4.167 9.051 1.00 93.56 98 MET A N 1
ATOM 789 C CA . MET A 1 98 ? 3.423 -4.087 8.185 1.00 93.56 98 MET A CA 1
ATOM 790 C C . MET A 1 98 ? 4.464 -5.167 8.508 1.00 93.56 98 MET A C 1
ATOM 792 O O . MET A 1 98 ? 4.653 -6.089 7.712 1.00 93.56 98 MET A O 1
ATOM 796 N N . GLU A 1 99 ? 5.106 -5.115 9.678 1.00 93.06 99 GLU A N 1
ATOM 797 C CA . GLU A 1 99 ? 6.199 -6.026 10.050 1.00 93.06 99 GLU A CA 1
ATOM 798 C C . GLU A 1 99 ? 5.767 -7.498 10.051 1.00 93.06 99 GLU A C 1
ATOM 800 O O . GLU A 1 99 ? 6.483 -8.346 9.509 1.00 93.06 99 GLU A O 1
ATOM 805 N N . ALA A 1 100 ? 4.580 -7.812 10.585 1.00 91.81 100 ALA A N 1
ATOM 806 C CA . ALA A 1 100 ? 4.054 -9.179 10.603 1.00 91.81 100 ALA A CA 1
ATOM 807 C C . ALA A 1 100 ? 3.838 -9.766 9.195 1.00 91.81 100 ALA A C 1
ATOM 809 O O . ALA A 1 100 ? 3.968 -10.976 9.007 1.00 91.81 100 ALA A O 1
ATOM 810 N N . ASN A 1 101 ? 3.561 -8.913 8.201 1.00 90.88 101 ASN A N 1
ATOM 811 C CA . ASN A 1 101 ? 3.403 -9.304 6.798 1.00 90.88 101 ASN A CA 1
ATOM 812 C C . ASN A 1 101 ? 4.689 -9.118 5.971 1.00 90.88 101 ASN A C 1
ATOM 814 O O . ASN A 1 101 ? 4.693 -9.416 4.775 1.00 90.88 101 ASN A O 1
ATOM 818 N N . GLY A 1 102 ? 5.787 -8.655 6.582 1.00 92.31 102 GLY A N 1
ATOM 819 C CA . GLY A 1 102 ? 7.049 -8.367 5.892 1.00 92.31 102 GLY A CA 1
ATOM 820 C C . GLY A 1 102 ? 6.970 -7.179 4.926 1.00 92.31 102 GLY A C 1
ATOM 821 O O . GLY A 1 102 ? 7.678 -7.159 3.913 1.00 92.31 102 GLY A O 1
ATOM 822 N N . LEU A 1 103 ? 6.086 -6.225 5.218 1.00 94.50 103 LEU A N 1
ATOM 823 C CA . LEU A 1 103 ? 5.871 -5.002 4.455 1.00 94.50 103 LEU A CA 1
ATOM 824 C C . LEU A 1 103 ? 6.569 -3.813 5.126 1.00 94.50 103 LEU A C 1
ATOM 826 O O . LEU A 1 103 ? 6.879 -3.819 6.316 1.00 94.50 103 LEU A O 1
ATOM 830 N N . GLY A 1 104 ? 6.866 -2.797 4.332 1.00 92.81 104 GLY A N 1
ATOM 831 C CA . GLY A 1 104 ? 7.360 -1.501 4.760 1.00 92.81 104 GLY A CA 1
ATOM 832 C C . GLY A 1 104 ? 6.370 -0.422 4.351 1.00 92.81 104 GLY A C 1
ATOM 833 O O . GLY A 1 104 ? 5.795 -0.479 3.267 1.00 92.81 104 GLY A O 1
ATOM 834 N N . TYR A 1 105 ? 6.195 0.562 5.220 1.00 93.69 105 TYR A N 1
ATOM 835 C CA . TYR A 1 105 ? 5.381 1.738 4.960 1.00 93.69 105 TYR A CA 1
ATOM 836 C C . TYR A 1 105 ? 6.286 2.962 4.861 1.00 93.69 105 TYR A C 1
ATOM 838 O O . TYR A 1 105 ? 7.167 3.157 5.703 1.00 93.69 105 TYR A O 1
ATOM 846 N N . VAL A 1 106 ? 6.089 3.768 3.822 1.00 90.75 106 VAL A N 1
ATOM 847 C CA . VAL A 1 106 ? 6.818 5.016 3.604 1.00 90.75 106 VAL A CA 1
ATOM 848 C C . VAL A 1 106 ? 5.800 6.110 3.327 1.00 90.75 106 VAL A C 1
ATOM 850 O O . VAL A 1 106 ? 5.161 6.118 2.279 1.00 90.75 106 VAL A O 1
ATOM 853 N N . GLY A 1 107 ? 5.645 7.039 4.262 1.00 90.62 107 GLY A N 1
ATOM 854 C CA . GLY A 1 107 ? 4.641 8.089 4.165 1.00 90.62 107 GLY A CA 1
ATOM 855 C C . GLY A 1 107 ? 4.487 8.864 5.463 1.00 90.62 107 GLY A C 1
ATOM 856 O O . GLY A 1 107 ? 5.330 8.759 6.358 1.00 90.62 107 GLY A O 1
ATOM 857 N N . GLY A 1 108 ? 3.415 9.646 5.523 1.00 88.94 108 GLY A N 1
ATOM 858 C CA . GLY A 1 108 ? 2.943 10.312 6.732 1.00 88.94 108 GLY A CA 1
ATOM 859 C C . GLY A 1 108 ? 1.909 9.475 7.482 1.00 88.94 108 GLY A C 1
ATOM 860 O O . GLY A 1 108 ? 1.766 8.278 7.253 1.00 88.94 108 GLY A O 1
ATOM 861 N N . ASP A 1 109 ? 1.187 10.123 8.375 1.00 87.25 109 ASP A N 1
ATOM 862 C CA . ASP A 1 109 ? -0.008 9.615 9.047 1.00 87.25 109 ASP A CA 1
ATOM 863 C C . ASP A 1 109 ? -1.181 9.409 8.075 1.00 87.25 109 ASP A C 1
ATOM 865 O O . ASP A 1 109 ? -1.788 8.340 8.085 1.00 87.25 109 ASP A O 1
ATOM 869 N N . ASP A 1 110 ? -1.438 10.381 7.198 1.00 88.56 110 ASP A N 1
ATOM 870 C CA . ASP A 1 110 ? -2.624 10.371 6.328 1.00 88.56 110 ASP A CA 1
ATOM 871 C C . ASP A 1 110 ? -2.413 9.592 5.021 1.00 88.56 110 ASP A C 1
ATOM 873 O O . ASP A 1 110 ? -3.290 8.876 4.548 1.00 88.56 110 ASP A O 1
ATOM 877 N N . PHE A 1 111 ? -1.231 9.703 4.412 1.00 93.00 111 PHE A N 1
ATOM 878 C CA . PHE A 1 111 ? -0.938 9.080 3.120 1.00 93.00 111 PHE A CA 1
ATOM 879 C C . PHE A 1 111 ? 0.448 8.451 3.086 1.00 93.00 111 PHE A C 1
ATOM 881 O O . PHE A 1 111 ? 1.441 9.049 3.520 1.00 93.00 111 PHE A O 1
ATOM 888 N N . GLY A 1 112 ? 0.537 7.279 2.461 1.00 93.50 112 GLY A N 1
ATOM 889 C CA . GLY A 1 112 ? 1.813 6.631 2.222 1.00 93.50 112 GLY A CA 1
ATOM 890 C C . GLY A 1 112 ? 1.764 5.494 1.222 1.00 93.50 112 GLY A C 1
ATOM 891 O O . GLY A 1 112 ? 0.712 5.032 0.785 1.00 93.50 112 GLY A O 1
ATOM 892 N N . LEU A 1 113 ? 2.955 5.030 0.868 1.00 93.56 113 LEU A N 1
ATOM 893 C CA . LEU A 1 113 ? 3.169 3.915 -0.034 1.00 93.56 113 LEU A CA 1
ATOM 894 C C . LEU A 1 113 ? 3.628 2.693 0.760 1.00 93.56 113 LEU A C 1
ATOM 896 O O . LEU A 1 113 ? 4.577 2.760 1.545 1.00 93.56 113 LEU A O 1
ATOM 900 N N . VAL A 1 114 ? 2.970 1.563 0.521 1.00 93.94 114 VAL A N 1
ATOM 901 C CA . VAL A 1 114 ? 3.359 0.264 1.063 1.00 93.94 114 VAL A CA 1
ATOM 902 C C . VAL A 1 114 ? 4.175 -0.491 0.027 1.00 93.94 114 VAL A C 1
ATOM 904 O O . VAL A 1 114 ? 3.735 -0.719 -1.101 1.00 93.94 114 VAL A O 1
ATOM 907 N N . CYS A 1 115 ? 5.363 -0.923 0.431 1.00 93.06 115 CYS A N 1
ATOM 908 C CA . CYS A 1 115 ? 6.247 -1.772 -0.352 1.00 93.06 115 CYS A CA 1
ATOM 909 C C . CYS A 1 115 ? 6.704 -2.973 0.480 1.00 93.06 115 CYS A C 1
ATOM 911 O O . CYS A 1 115 ? 6.391 -3.104 1.660 1.00 93.06 115 CYS A O 1
ATOM 913 N N . LEU A 1 116 ? 7.430 -3.902 -0.127 1.00 92.81 116 LEU A N 1
ATOM 914 C CA . LEU A 1 116 ? 7.979 -5.044 0.598 1.00 92.81 116 LEU A CA 1
ATOM 915 C C . LEU A 1 116 ? 9.224 -4.578 1.379 1.00 92.81 116 LEU A C 1
ATOM 917 O O . LEU A 1 116 ? 10.051 -3.850 0.833 1.00 92.81 116 LEU A O 1
ATOM 921 N N . SER A 1 117 ? 9.415 -4.986 2.645 1.00 87.44 117 SER A N 1
ATOM 922 C CA . SER A 1 117 ? 10.580 -4.511 3.436 1.00 87.44 117 SER A CA 1
ATOM 923 C C . SER A 1 117 ? 11.925 -4.969 2.851 1.00 87.44 117 SER A C 1
ATOM 925 O O . SER A 1 117 ? 12.996 -4.500 3.237 1.00 87.44 117 SER A O 1
ATOM 927 N N . LYS A 1 118 ? 11.882 -5.956 1.955 1.00 87.19 118 LYS A N 1
ATOM 928 C CA . LYS A 1 118 ? 13.013 -6.494 1.202 1.00 87.19 118 LYS A CA 1
ATOM 929 C C . LYS A 1 118 ? 12.745 -6.303 -0.281 1.00 87.19 118 LYS A C 1
ATOM 931 O O . LYS A 1 118 ? 11.632 -6.024 -0.698 1.00 87.19 118 LYS A O 1
ATOM 936 N N . ARG A 1 119 ? 13.767 -6.556 -1.093 1.00 81.75 119 ARG A N 1
ATOM 937 C CA . ARG A 1 119 ? 13.620 -6.509 -2.543 1.00 81.75 119 ARG A CA 1
ATOM 938 C C . ARG A 1 119 ? 12.574 -7.516 -3.034 1.00 81.75 119 ARG A C 1
ATOM 940 O O . ARG A 1 119 ? 12.759 -8.716 -2.827 1.00 81.75 119 ARG A O 1
ATOM 947 N N . GLY A 1 120 ? 11.531 -7.034 -3.700 1.00 87.19 120 GLY A N 1
ATOM 948 C CA . GLY A 1 120 ? 10.438 -7.853 -4.212 1.00 87.19 120 GLY A CA 1
ATOM 949 C C . GLY A 1 120 ? 9.169 -7.040 -4.445 1.00 87.19 120 GLY A C 1
ATOM 950 O O . GLY A 1 120 ? 9.176 -5.820 -4.322 1.00 87.19 120 GLY A O 1
ATOM 951 N N . SER A 1 121 ? 8.093 -7.752 -4.761 1.00 89.56 121 SER A N 1
ATOM 952 C CA . SER A 1 121 ? 6.779 -7.183 -5.059 1.00 89.56 121 SER A CA 1
ATOM 953 C C . SER A 1 121 ? 5.764 -7.645 -4.029 1.00 89.56 121 SER A C 1
ATOM 955 O O . SER A 1 121 ? 5.765 -8.817 -3.649 1.00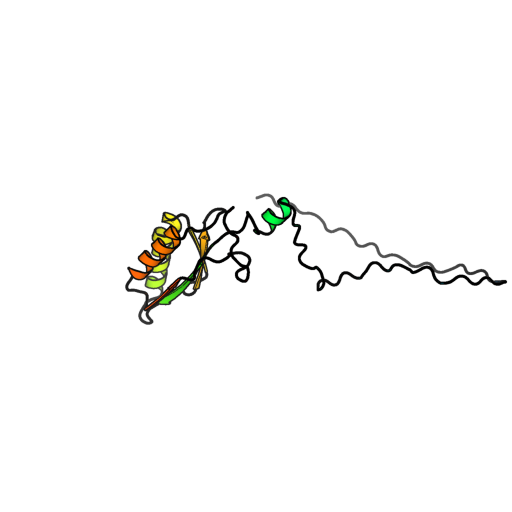 89.56 121 SER A O 1
ATOM 957 N N . VAL A 1 122 ? 4.903 -6.730 -3.598 1.00 92.38 122 VAL A N 1
ATOM 958 C CA . VAL A 1 122 ? 3.783 -7.027 -2.704 1.00 92.38 122 VAL A CA 1
ATOM 959 C C . VAL A 1 122 ? 2.779 -7.945 -3.405 1.00 92.38 122 VAL A C 1
ATOM 961 O O . VAL A 1 122 ? 2.487 -7.763 -4.588 1.00 92.38 122 VAL A O 1
ATOM 964 N N . SER A 1 123 ? 2.259 -8.942 -2.685 1.00 91.56 123 SER A N 1
ATOM 965 C CA . SER A 1 123 ? 1.200 -9.816 -3.194 1.00 91.56 123 SER A CA 1
ATOM 966 C C . SER A 1 123 ? -0.195 -9.242 -2.937 1.00 91.56 123 SER A C 1
ATOM 968 O O . SER A 1 123 ? -0.424 -8.494 -1.986 1.00 91.56 123 SER A O 1
ATOM 970 N N . GLU A 1 124 ? -1.166 -9.656 -3.751 1.00 90.75 124 GLU A N 1
ATOM 971 C CA . GLU A 1 124 ? -2.568 -9.267 -3.556 1.00 90.75 124 GLU A CA 1
ATOM 972 C C . GLU A 1 124 ? -3.124 -9.765 -2.207 1.00 90.75 124 GLU A C 1
ATOM 974 O O . GLU A 1 124 ? -3.933 -9.097 -1.569 1.00 90.75 124 GLU A O 1
ATOM 979 N N . GLU A 1 125 ? -2.641 -10.914 -1.724 1.00 91.31 125 GLU A N 1
ATOM 980 C CA . GLU A 1 125 ? -3.003 -11.462 -0.411 1.00 91.31 125 GLU A CA 1
ATOM 981 C C . GLU A 1 125 ? -2.527 -10.558 0.733 1.00 91.31 125 GLU A C 1
ATOM 983 O O . GLU A 1 125 ? -3.274 -10.304 1.678 1.00 91.31 125 GLU A O 1
ATOM 988 N N . GLN A 1 126 ? -1.300 -10.034 0.632 1.00 92.19 126 GLN A N 1
ATOM 989 C CA . GLN A 1 126 ? -0.751 -9.085 1.601 1.00 92.19 126 GLN A CA 1
ATOM 990 C C . GLN A 1 126 ? -1.546 -7.776 1.601 1.00 92.19 126 GLN A C 1
ATOM 992 O O . GLN A 1 126 ? -1.882 -7.267 2.669 1.00 92.19 126 GLN A O 1
ATOM 997 N N . ARG A 1 127 ? -1.906 -7.263 0.418 1.00 93.50 127 ARG A N 1
ATOM 99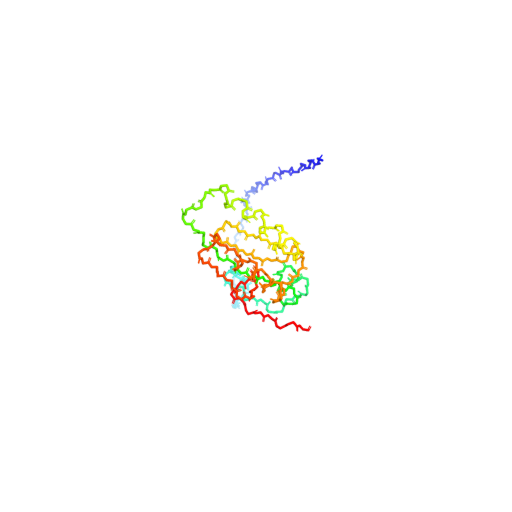8 C CA . ARG A 1 127 ? -2.770 -6.081 0.280 1.00 93.50 127 ARG A CA 1
ATOM 999 C C . ARG A 1 127 ? -4.121 -6.294 0.972 1.00 93.50 127 ARG A C 1
ATOM 1001 O O . ARG A 1 127 ? -4.524 -5.468 1.789 1.00 93.50 127 ARG A O 1
ATOM 1008 N N . ALA A 1 128 ? -4.782 -7.422 0.709 1.00 93.50 128 ALA A N 1
ATOM 1009 C CA . ALA A 1 128 ? -6.069 -7.755 1.319 1.00 93.50 128 ALA A CA 1
ATOM 1010 C C . ALA A 1 128 ? -5.980 -7.918 2.848 1.00 93.50 128 ALA A C 1
ATOM 1012 O O . ALA A 1 128 ? -6.896 -7.519 3.567 1.00 93.50 128 ALA A O 1
ATOM 1013 N N . ALA A 1 129 ? -4.876 -8.469 3.365 1.00 93.44 129 ALA A N 1
ATOM 1014 C CA . ALA A 1 129 ? -4.647 -8.589 4.804 1.00 93.44 129 ALA A CA 1
ATOM 1015 C C . ALA A 1 129 ? -4.535 -7.214 5.486 1.00 93.44 129 ALA A C 1
ATOM 1017 O O . ALA A 1 129 ? -5.138 -6.997 6.539 1.00 93.44 129 ALA A O 1
ATOM 1018 N N . VAL A 1 130 ? -3.814 -6.273 4.869 1.00 93.31 130 VAL A N 1
ATOM 1019 C CA . VAL A 1 130 ? -3.689 -4.893 5.366 1.00 93.31 130 VAL A CA 1
ATOM 1020 C C . VAL A 1 130 ? -5.030 -4.166 5.304 1.00 93.31 130 VAL A C 1
ATOM 1022 O O . VAL A 1 130 ? -5.436 -3.540 6.281 1.00 93.31 130 VAL A O 1
ATOM 1025 N N . GLU A 1 131 ? -5.761 -4.297 4.196 1.00 93.06 131 GLU A N 1
ATOM 1026 C CA . GLU A 1 131 ? -7.096 -3.712 4.045 1.00 93.06 131 GLU A CA 1
ATOM 1027 C C . GLU A 1 131 ? -8.072 -4.236 5.113 1.00 93.06 131 GLU A C 1
ATOM 1029 O O . GLU A 1 131 ? -8.819 -3.461 5.715 1.00 93.06 131 GLU A O 1
ATOM 1034 N N . ALA A 1 132 ? -8.045 -5.541 5.393 1.00 93.56 132 ALA A N 1
ATOM 1035 C CA . ALA A 1 132 ? -8.861 -6.147 6.440 1.00 93.56 132 ALA A CA 1
ATOM 1036 C C . ALA A 1 132 ? -8.484 -5.639 7.841 1.00 93.56 132 ALA A C 1
ATOM 1038 O O . ALA A 1 132 ? -9.375 -5.390 8.655 1.00 93.56 132 ALA A O 1
ATOM 1039 N N . TRP A 1 133 ? -7.188 -5.453 8.119 1.00 94.44 133 TRP A N 1
ATOM 1040 C CA . TRP A 1 133 ? -6.719 -4.898 9.391 1.00 94.44 133 TRP A CA 1
ATOM 1041 C C . TRP A 1 133 ? -7.214 -3.458 9.589 1.00 94.44 133 TRP A C 1
ATOM 1043 O O . TRP A 1 133 ? -7.755 -3.141 10.648 1.00 94.44 133 TRP A O 1
ATOM 1053 N N . LEU A 1 134 ? -7.122 -2.614 8.553 1.00 92.38 134 LEU A N 1
ATOM 1054 C CA . LEU A 1 134 ? -7.576 -1.218 8.599 1.00 92.38 134 LEU A CA 1
ATOM 1055 C C . LEU A 1 134 ? -9.097 -1.112 8.782 1.00 92.38 134 LEU A C 1
ATOM 1057 O O . LEU A 1 134 ? -9.567 -0.342 9.615 1.00 92.38 134 LEU A O 1
ATOM 1061 N N . LYS A 1 135 ? -9.877 -1.939 8.075 1.00 89.50 135 LYS A N 1
ATOM 1062 C CA . LYS A 1 135 ? -11.347 -1.985 8.209 1.00 89.50 135 LYS A CA 1
ATOM 1063 C C . LYS A 1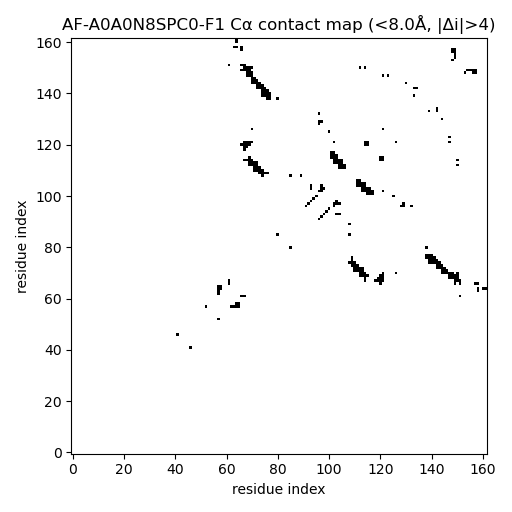 135 ? -11.831 -2.517 9.562 1.00 89.50 135 LYS A C 1
ATOM 1065 O O . LYS A 1 135 ? -12.985 -2.299 9.922 1.00 89.50 135 LYS A O 1
ATOM 1070 N N . GLY A 1 136 ? -10.981 -3.228 10.301 1.00 89.25 136 GLY A N 1
ATOM 1071 C CA . GLY A 1 136 ? -11.286 -3.716 11.648 1.00 89.25 136 GLY A CA 1
ATOM 1072 C C . GLY A 1 136 ? -11.181 -2.647 12.739 1.00 89.25 136 GLY A C 1
ATOM 1073 O O . GLY A 1 136 ? -11.568 -2.907 13.879 1.00 89.25 136 GLY A O 1
ATOM 1074 N N . ARG A 1 137 ? -10.654 -1.463 12.412 1.00 87.44 137 ARG A N 1
ATOM 1075 C CA . ARG A 1 137 ? -10.410 -0.373 13.358 1.00 87.44 137 ARG A CA 1
ATOM 1076 C C . ARG A 1 137 ? -11.524 0.667 13.285 1.00 87.44 137 ARG A C 1
ATOM 1078 O O . ARG A 1 137 ? -12.097 0.937 12.237 1.00 87.44 137 ARG A O 1
ATOM 1085 N N . SER A 1 138 ? -11.850 1.233 14.438 1.00 86.50 138 SER A N 1
ATOM 1086 C CA . SER A 1 138 ? -12.917 2.225 14.609 1.00 86.50 138 SER A CA 1
ATOM 1087 C C . SER A 1 138 ? -12.407 3.665 14.580 1.00 86.50 138 SER A C 1
ATOM 1089 O O . SER A 1 138 ? -13.202 4.600 14.585 1.00 86.50 138 SER A O 1
ATOM 1091 N N . GLU A 1 139 ? -11.092 3.838 14.594 1.00 86.94 139 GLU A N 1
ATOM 1092 C CA . GLU A 1 139 ? -10.369 5.102 14.648 1.00 86.94 139 GLU A CA 1
ATOM 1093 C C . GLU A 1 139 ? -10.425 5.848 13.299 1.00 86.94 139 GLU A C 1
ATOM 1095 O O . GLU A 1 139 ? -10.402 7.077 13.262 1.00 86.94 139 GLU A O 1
ATOM 1100 N N . LEU A 1 140 ? -10.582 5.107 12.199 1.00 88.19 140 LEU A N 1
ATOM 1101 C CA . LEU A 1 140 ? -10.613 5.630 10.835 1.00 88.19 140 LEU A CA 1
ATOM 1102 C C . LEU A 1 140 ? -12.047 5.953 10.397 1.00 88.19 140 LEU A C 1
ATOM 1104 O O . LEU A 1 140 ? -13.002 5.244 10.728 1.00 88.19 140 LEU A O 1
ATOM 1108 N N . THR A 1 141 ? -12.191 7.037 9.645 1.00 89.81 141 THR A N 1
ATOM 1109 C CA . THR A 1 141 ? -13.440 7.458 8.999 1.00 89.81 141 THR A CA 1
ATOM 1110 C C . THR A 1 141 ? -13.516 6.899 7.584 1.00 89.81 141 THR A C 1
ATOM 1112 O O . THR A 1 141 ? -14.551 6.366 7.185 1.00 89.81 141 THR A O 1
ATOM 1115 N N . GLU A 1 142 ? -12.409 6.984 6.850 1.00 89.69 142 GLU A N 1
ATOM 1116 C CA . GLU A 1 142 ? -12.283 6.503 5.481 1.00 89.69 142 GLU A CA 1
ATOM 1117 C C . GLU A 1 142 ? -10.909 5.855 5.283 1.00 89.69 142 GLU A C 1
ATOM 1119 O O . GLU A 1 142 ? -9.911 6.243 5.891 1.00 89.69 142 GLU A O 1
ATOM 1124 N N . VAL A 1 143 ? -10.891 4.789 4.482 1.00 92.00 143 VAL A N 1
ATOM 1125 C CA 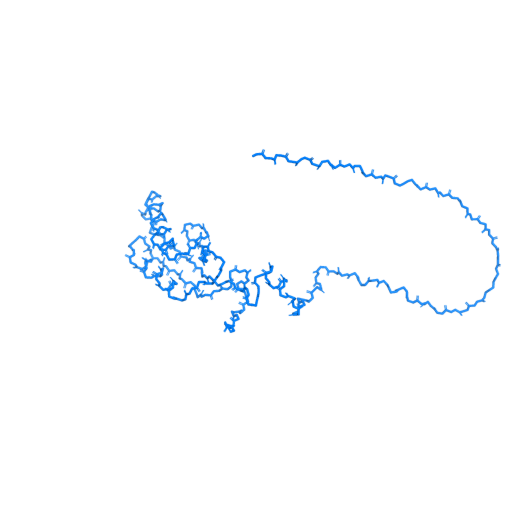. VAL A 1 143 ? -9.687 4.026 4.151 1.00 92.00 143 VAL A CA 1
ATOM 1126 C C . VAL A 1 143 ? -9.727 3.727 2.669 1.00 92.00 143 VAL A C 1
ATOM 1128 O O . VAL A 1 143 ? -10.610 3.000 2.204 1.00 92.00 143 VAL A O 1
ATOM 1131 N N . THR A 1 144 ? -8.744 4.241 1.940 1.00 92.94 144 THR A N 1
ATOM 1132 C CA . THR A 1 144 ? -8.591 3.979 0.511 1.00 92.94 144 THR A CA 1
ATOM 1133 C C . THR A 1 144 ? -7.312 3.194 0.268 1.00 92.94 144 THR A C 1
ATOM 1135 O O . THR A 1 144 ? -6.218 3.635 0.612 1.00 92.94 144 THR A O 1
ATOM 1138 N N . VAL A 1 145 ? -7.461 2.020 -0.349 1.00 93.94 145 VAL A N 1
ATOM 1139 C CA . VAL A 1 145 ? -6.350 1.140 -0.728 1.00 93.94 145 VAL A CA 1
ATOM 1140 C C . VAL A 1 145 ? -6.285 1.056 -2.248 1.00 93.94 145 VAL A C 1
ATOM 1142 O O . VAL A 1 145 ? -7.143 0.435 -2.884 1.00 93.94 145 VAL A O 1
ATOM 1145 N N . SER A 1 146 ? -5.257 1.660 -2.838 1.00 92.69 146 SER A N 1
ATOM 1146 C CA . SER A 1 146 ? -5.018 1.629 -4.286 1.00 92.69 146 SER A CA 1
ATOM 1147 C C . SER A 1 146 ? -4.729 0.197 -4.772 1.00 92.69 146 SER A C 1
ATOM 1149 O O . SER A 1 146 ? -4.291 -0.635 -3.967 1.00 92.69 146 SER A O 1
ATOM 1151 N N . PRO A 1 147 ? -5.008 -0.159 -6.044 1.00 92.38 147 PRO A N 1
ATOM 1152 C CA . PRO A 1 147 ? -4.487 -1.388 -6.647 1.00 92.38 147 PRO A CA 1
ATOM 1153 C C . PRO A 1 147 ? -2.955 -1.453 -6.597 1.00 92.38 147 PRO A C 1
ATOM 1155 O O . PRO A 1 147 ? -2.279 -0.477 -6.272 1.00 92.38 147 PRO A O 1
ATOM 1158 N N . LEU A 1 148 ? -2.401 -2.619 -6.939 1.00 92.56 148 LEU A N 1
ATOM 1159 C CA . LEU A 1 148 ? -0.958 -2.737 -7.115 1.00 92.56 148 LEU A CA 1
ATOM 1160 C C . LEU A 1 148 ? -0.492 -1.796 -8.232 1.00 92.56 148 LEU A C 1
ATOM 1162 O O . LEU A 1 148 ? -1.096 -1.746 -9.304 1.00 92.56 148 LEU A O 1
ATOM 1166 N N . ILE A 1 149 ? 0.592 -1.080 -7.961 1.00 91.88 149 ILE A N 1
ATOM 1167 C CA . ILE A 1 149 ? 1.268 -0.158 -8.870 1.00 91.88 149 ILE A CA 1
ATOM 1168 C C . ILE A 1 149 ? 2.776 -0.408 -8.836 1.00 91.88 149 ILE A C 1
ATOM 1170 O O . ILE A 1 149 ? 3.306 -0.997 -7.889 1.00 91.88 149 ILE A O 1
ATOM 1174 N N . ASP A 1 150 ? 3.478 0.055 -9.867 1.00 91.31 150 ASP A N 1
ATOM 1175 C CA . ASP A 1 150 ? 4.937 0.114 -9.860 1.00 91.31 150 ASP A CA 1
ATOM 1176 C C . ASP A 1 150 ? 5.410 1.213 -8.899 1.00 91.31 150 ASP A C 1
ATOM 1178 O O . ASP A 1 150 ? 5.139 2.395 -9.107 1.00 91.31 150 ASP A O 1
ATOM 1182 N N . VAL A 1 151 ? 6.146 0.817 -7.860 1.00 90.81 151 VAL A N 1
ATOM 1183 C CA . VAL A 1 151 ? 6.674 1.721 -6.824 1.00 90.81 151 VAL A CA 1
ATOM 1184 C C . VAL A 1 151 ? 7.643 2.759 -7.398 1.00 90.81 151 VAL A C 1
ATOM 1186 O O . VAL A 1 151 ? 7.798 3.842 -6.837 1.00 90.81 151 VAL A O 1
ATOM 1189 N N . TRP A 1 152 ? 8.317 2.438 -8.502 1.00 88.38 152 TRP A N 1
ATOM 1190 C CA . TRP A 1 152 ? 9.336 3.292 -9.106 1.00 88.38 152 TRP A CA 1
ATOM 1191 C C . TRP A 1 152 ? 8.767 4.200 -10.193 1.00 88.38 152 TRP A C 1
ATOM 1193 O O . TRP A 1 152 ? 9.231 5.330 -10.351 1.00 88.38 152 TRP A O 1
ATOM 1203 N N . TYR A 1 153 ? 7.776 3.709 -10.938 1.00 88.75 153 TYR A N 1
ATOM 1204 C CA . TYR A 1 153 ? 7.158 4.426 -12.051 1.00 88.75 153 TYR A CA 1
ATOM 1205 C C . TYR A 1 153 ? 5.635 4.202 -12.082 1.00 88.75 153 TYR A C 1
ATOM 1207 O O . TYR A 1 153 ? 5.163 3.429 -12.914 1.00 88.75 153 TYR A O 1
ATOM 1215 N N . PRO A 1 154 ? 4.852 4.894 -11.232 1.00 84.94 154 PRO A N 1
ATOM 1216 C CA . PRO A 1 154 ? 3.407 4.662 -11.079 1.00 84.94 154 PRO A CA 1
ATOM 1217 C C . PRO A 1 154 ? 2.573 4.808 -12.361 1.00 84.94 154 PRO A C 1
ATOM 1219 O O . PRO A 1 154 ? 1.487 4.250 -12.466 1.00 84.94 154 PRO A O 1
ATOM 1222 N N . GLU A 1 155 ? 3.076 5.560 -13.341 1.00 84.94 155 GLU A N 1
ATOM 1223 C CA . GLU A 1 155 ? 2.432 5.771 -14.644 1.00 84.94 155 GLU A CA 1
ATOM 1224 C C . GLU A 1 155 ? 2.611 4.586 -15.607 1.00 84.94 155 GLU A C 1
ATOM 1226 O O . GLU A 1 155 ? 1.921 4.503 -16.625 1.00 84.94 155 GLU A O 1
ATOM 1231 N N . ASN A 1 156 ? 3.545 3.676 -15.317 1.00 84.19 156 ASN A N 1
ATOM 1232 C CA . ASN A 1 156 ? 3.822 2.529 -16.169 1.00 84.19 156 ASN A CA 1
ATOM 1233 C C . ASN A 1 156 ? 2.853 1.379 -15.888 1.00 84.19 156 ASN A C 1
ATOM 1235 O O . ASN A 1 156 ? 2.472 1.106 -14.750 1.00 84.19 156 ASN A O 1
ATOM 1239 N N . GLU A 1 157 ? 2.532 0.631 -16.940 1.00 83.25 157 GLU A N 1
ATOM 1240 C CA . GLU A 1 157 ? 1.782 -0.613 -16.806 1.00 83.25 157 GLU A CA 1
ATOM 1241 C C . GLU A 1 157 ? 2.595 -1.671 -16.040 1.00 83.25 157 GLU A C 1
ATOM 1243 O O . GLU A 1 157 ? 3.827 -1.757 -16.135 1.00 83.25 157 GLU A O 1
ATOM 1248 N N . ILE A 1 158 ? 1.889 -2.508 -15.280 1.00 85.69 158 ILE A N 1
ATOM 1249 C CA . ILE A 1 158 ? 2.498 -3.653 -14.609 1.00 85.69 158 ILE A CA 1
ATOM 1250 C C . ILE A 1 158 ? 2.821 -4.714 -15.656 1.00 85.69 158 ILE A C 1
ATOM 1252 O O . ILE A 1 158 ? 1.932 -5.215 -16.349 1.00 85.69 158 ILE A O 1
ATOM 1256 N N . ASN A 1 159 ? 4.094 -5.089 -15.745 1.00 83.19 159 ASN A N 1
ATOM 1257 C CA . ASN A 1 159 ? 4.508 -6.165 -16.627 1.00 83.19 159 ASN A CA 1
ATOM 1258 C C . ASN A 1 159 ? 4.012 -7.510 -16.077 1.00 83.19 159 ASN A C 1
ATOM 1260 O O . ASN A 1 159 ? 4.091 -7.749 -14.867 1.00 83.19 159 ASN A O 1
ATOM 1264 N N . PRO A 1 160 ? 3.534 -8.425 -16.939 1.00 72.94 160 PRO A N 1
ATOM 1265 C CA . PRO A 1 160 ? 3.157 -9.757 -16.494 1.00 72.94 160 PRO A CA 1
ATOM 1266 C C . PRO A 1 160 ? 4.376 -10.469 -15.901 1.00 72.94 160 PRO A C 1
ATOM 1268 O O . PRO A 1 160 ? 5.475 -10.419 -16.461 1.00 72.94 160 PRO A O 1
ATOM 1271 N N . VAL A 1 161 ? 4.174 -11.149 -14.770 1.00 64.75 161 VAL A N 1
ATOM 1272 C CA . VAL A 1 161 ? 5.201 -12.014 -14.180 1.00 64.75 161 VAL A CA 1
ATOM 1273 C C . VAL A 1 161 ? 5.495 -13.131 -15.187 1.00 64.75 161 VAL A C 1
ATOM 1275 O O . VAL A 1 161 ? 4.598 -13.900 -15.531 1.00 64.75 161 VAL A O 1
ATOM 1278 N N . ALA A 1 162 ? 6.723 -13.147 -15.709 1.00 54.31 162 ALA A N 1
ATOM 1279 C CA . ALA A 1 162 ? 7.193 -14.102 -16.715 1.00 54.31 162 ALA A CA 1
ATOM 1280 C C . ALA A 1 162 ? 7.376 -15.523 -16.164 1.00 54.31 162 ALA A C 1
ATOM 1282 O O . ALA A 1 162 ? 7.740 -15.656 -14.971 1.00 54.31 162 ALA A O 1
#

Nearest PDB structures (foldseek):
  2ia0-assembly1_A  TM=5.983E-01  e=4.487E-02  Pyrococcus furiosus
  2lqj-assembly1_A  TM=5.288E-01  e=5.385E-02  Mycobacterium tuberculosis
  7csl-assembly2_D  TM=4.296E-01  e=1.262E-01  Pyrococcus horikoshii OT3
  4kre-assembly1_A  TM=5.483E-01  e=1.623E+00  Homo sapiens
  3qlh-assembly1_B  TM=5.296E-01  e=5.156E+00  Human immunodeficiency virus type 1 BH10

Mean predicted aligned error: 15.64 Å

Secondary structure (DSSP, 8-state):
-------------PPP---------------------PPP---GGG----S---HHHHHHHT-GGG--EEEEEEEEE-TT--HHHHHHHHHHIIIIIIGGGTEEEEE-SSEEEEEESSSS---HHHHHHHHHHHHT-SSEEEEEEPPPEESS-TTSPPPP--

InterPro domains:
  IPR007416 YggL 50S ribosome-binding protein [PF04320] (55-153)
  IPR007416 YggL 50S ribosome-binding protein [PTHR38778] (49-155)

Radius of gyration: 29.87 Å; Cα contacts (8 Å, |Δi|>4): 163; chains: 1; bounding box: 67×51×79 Å